Protein AF-H9FJX2-F1 (afdb_monomer)

Organism: Macaca mulatta (NCBI:txid9544)

pLDDT: mean 87.98, std 14.7, range [34.5, 96.75]

Foldseek 3Di:
DPPPPVQKDFPDFDADPVRHTQWTWMQGNVQCWTKTWHQDPVRDIDIDIGRDNVVNPPDDWDWDWDDDPPWIWIDINNRTDGD

Nearest PDB structures (foldseek):
  2uur-assembly1_A  TM=9.302E-01  e=3.701E-05  Homo sapiens
  5nld-assembly1_B  TM=5.564E-01  e=6.567E-01  Gallus gallus
  7n57-assembly1_B  TM=5.570E-01  e=1.022E+00  Homo sapiens
  1hlc-assembly1_B  TM=5.009E-01  e=9.149E-01  Homo sapiens
  2ymz-assembly2_C  TM=5.004E-01  e=1.206E+00  Gallus gallus

InterPro domains:
  IPR013320 Concanavalin A-like lectin/glucanase domain superfamily [SSF49899] (2-80)

Structure (mmCIF, N/CA/C/O backbone):
data_AF-H9FJX2-F1
#
_entry.id   AF-H9FJX2-F1
#
loop_
_atom_site.group_PDB
_atom_site.id
_atom_site.type_symbol
_atom_site.label_atom_id
_atom_site.label_alt_id
_atom_site.label_comp_id
_atom_site.label_asym_id
_atom_site.label_entity_id
_atom_site.label_seq_id
_atom_site.pdbx_PDB_ins_code
_atom_site.Cartn_x
_atom_site.Cartn_y
_atom_site.Cartn_z
_atom_site.occupancy
_atom_site.B_iso_or_equiv
_atom_site.auth_seq_id
_atom_site.auth_comp_id
_atom_site.auth_asym_id
_atom_site.auth_atom_id
_atom_site.pdbx_PDB_model_num
ATOM 1 N N . LYS A 1 1 ? 3.360 -14.397 26.865 1.00 36.56 1 LYS A N 1
ATOM 2 C CA . LYS A 1 1 ? 3.222 -14.526 25.392 1.00 36.56 1 LYS A CA 1
ATOM 3 C C . LYS A 1 1 ? 3.361 -13.131 24.789 1.00 36.56 1 LYS A C 1
ATOM 5 O O . LYS A 1 1 ? 2.516 -12.295 25.069 1.00 36.56 1 LYS A O 1
ATOM 10 N N . LYS A 1 2 ? 4.455 -12.834 24.075 1.00 34.50 2 LYS A N 1
ATOM 11 C CA . LYS A 1 2 ? 4.625 -11.548 23.376 1.00 34.50 2 LYS A CA 1
ATOM 12 C C . LYS A 1 2 ? 3.678 -11.587 22.173 1.00 34.50 2 LYS A C 1
ATOM 14 O O . LYS A 1 2 ? 3.945 -12.315 21.225 1.00 34.50 2 LYS A O 1
ATOM 19 N N . HIS A 1 3 ? 2.539 -10.902 22.251 1.00 38.84 3 HIS A N 1
ATOM 20 C CA . HIS A 1 3 ? 1.718 -10.666 21.068 1.00 38.84 3 HIS A CA 1
ATOM 21 C C . HIS A 1 3 ? 2.479 -9.666 20.204 1.00 38.84 3 HIS A C 1
ATOM 23 O O . HIS A 1 3 ? 2.377 -8.457 20.396 1.00 38.84 3 HIS A O 1
ATOM 29 N N . THR A 1 4 ? 3.305 -10.167 19.291 1.00 40.94 4 THR A N 1
ATOM 30 C CA . THR A 1 4 ? 3.772 -9.362 18.169 1.00 40.94 4 THR A CA 1
ATOM 31 C C . THR A 1 4 ? 2.560 -9.197 17.265 1.00 40.94 4 THR A C 1
ATOM 33 O O . THR A 1 4 ? 2.359 -9.982 16.345 1.00 40.94 4 THR A O 1
ATOM 36 N N . TYR A 1 5 ? 1.678 -8.246 17.582 1.00 50.81 5 TYR A N 1
ATOM 37 C CA . TYR A 1 5 ? 0.713 -7.777 16.596 1.00 50.81 5 TYR A CA 1
ATOM 38 C C . TYR A 1 5 ? 1.552 -7.388 15.382 1.00 50.81 5 TYR A C 1
ATOM 40 O O . TYR A 1 5 ? 2.452 -6.554 15.516 1.00 50.81 5 TYR A O 1
ATOM 48 N N . GLN A 1 6 ? 1.354 -8.048 14.240 1.00 56.22 6 GLN A N 1
ATOM 49 C CA . GLN A 1 6 ? 1.916 -7.557 12.990 1.00 56.22 6 GLN A CA 1
ATOM 50 C C . GLN A 1 6 ? 1.396 -6.125 12.836 1.00 56.22 6 GLN A C 1
ATOM 52 O O . GLN A 1 6 ? 0.209 -5.899 12.614 1.00 56.22 6 GLN A O 1
ATOM 57 N N . LYS A 1 7 ? 2.271 -5.148 13.105 1.00 76.19 7 LYS A N 1
ATOM 58 C CA . LYS A 1 7 ? 1.923 -3.721 13.082 1.00 76.19 7 LYS A CA 1
ATOM 59 C C . LYS A 1 7 ? 1.484 -3.292 11.685 1.00 76.19 7 LYS A C 1
ATOM 61 O O . LYS A 1 7 ? 0.668 -2.383 11.563 1.00 76.19 7 LYS A O 1
ATOM 66 N N . THR A 1 8 ? 1.976 -4.017 10.687 1.00 87.19 8 THR A N 1
ATOM 67 C CA . THR A 1 8 ? 1.665 -3.867 9.277 1.00 87.19 8 THR A CA 1
ATOM 68 C C . THR A 1 8 ? 1.240 -5.217 8.712 1.00 87.19 8 THR A C 1
ATOM 70 O O . THR A 1 8 ? 1.856 -6.236 9.033 1.00 87.19 8 THR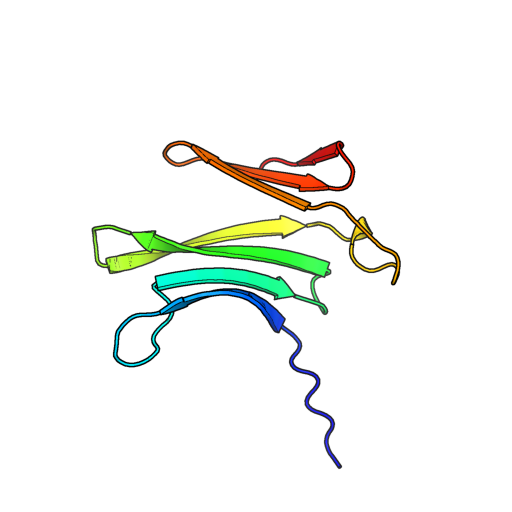 A O 1
ATOM 73 N N . TRP A 1 9 ? 0.190 -5.230 7.897 1.00 92.06 9 TRP A N 1
ATOM 74 C CA . TRP A 1 9 ? -0.301 -6.419 7.198 1.00 92.06 9 TRP A CA 1
ATOM 75 C C . TRP A 1 9 ? -0.678 -6.074 5.753 1.00 92.06 9 TRP A C 1
ATOM 77 O O . TRP A 1 9 ? -0.924 -4.913 5.434 1.00 92.06 9 TRP A O 1
ATOM 87 N N . TYR A 1 10 ? -0.706 -7.073 4.871 1.00 93.75 10 TYR A N 1
ATOM 88 C CA . TYR A 1 10 ? -0.971 -6.876 3.444 1.00 93.75 10 TYR A CA 1
ATOM 89 C C . TYR A 1 10 ? -2.466 -6.978 3.145 1.00 93.75 10 TYR A C 1
ATOM 91 O O . TYR A 1 10 ? -3.076 -8.019 3.388 1.00 93.75 10 TYR A O 1
ATOM 99 N N . LEU A 1 11 ? -3.045 -5.923 2.572 1.00 94.44 11 LEU A N 1
ATOM 100 C CA . LEU A 1 11 ? -4.382 -5.980 1.979 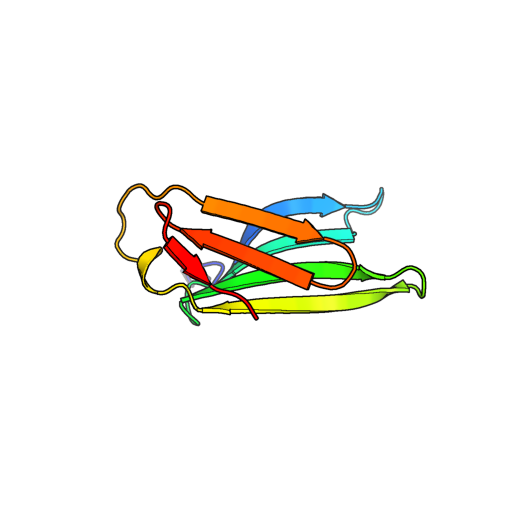1.00 94.44 11 LEU A CA 1
ATOM 101 C C . LEU A 1 11 ? -4.338 -6.678 0.612 1.00 94.44 11 LEU A C 1
ATOM 103 O O . LEU A 1 11 ? -5.260 -7.401 0.242 1.00 94.44 11 LEU A O 1
ATOM 107 N N . PHE A 1 12 ? -3.248 -6.464 -0.126 1.00 94.62 12 PHE A N 1
ATOM 108 C CA . PHE A 1 12 ? -2.964 -7.086 -1.413 1.00 94.62 12 PHE A CA 1
ATOM 109 C C . PHE A 1 12 ? -1.452 -7.221 -1.602 1.00 94.62 12 PHE A C 1
ATOM 111 O O . PHE A 1 12 ? -0.692 -6.352 -1.170 1.00 94.62 12 PHE A O 1
ATOM 118 N N . GLN A 1 13 ? -1.022 -8.289 -2.270 1.00 95.88 13 GLN A N 1
ATOM 119 C CA . GLN A 1 13 ? 0.372 -8.486 -2.644 1.00 95.88 13 GLN A CA 1
ATOM 120 C C . GLN A 1 13 ? 0.487 -9.382 -3.879 1.00 95.88 13 GLN A C 1
ATOM 122 O O . GLN A 1 13 ? -0.272 -10.338 -4.032 1.00 95.88 13 GLN A O 1
ATOM 127 N N . VAL A 1 14 ? 1.482 -9.096 -4.718 1.00 95.62 14 VAL A N 1
ATOM 128 C CA . VAL A 1 14 ? 2.006 -10.014 -5.737 1.00 95.62 14 VAL A CA 1
ATOM 129 C C . VAL A 1 14 ? 3.482 -10.244 -5.445 1.00 95.62 14 VAL A C 1
ATOM 131 O O . VAL A 1 14 ? 4.214 -9.289 -5.173 1.00 95.62 14 VAL A O 1
ATOM 134 N N . THR A 1 15 ? 3.917 -11.497 -5.505 1.00 95.94 15 THR A N 1
ATOM 135 C CA . THR A 1 15 ? 5.307 -11.897 -5.267 1.00 95.94 15 THR A CA 1
ATOM 136 C C . THR A 1 15 ? 5.922 -12.522 -6.510 1.00 95.94 15 THR A C 1
ATOM 138 O O . THR A 1 15 ? 5.207 -12.943 -7.422 1.00 95.94 15 THR A O 1
ATOM 141 N N . ASP A 1 16 ? 7.249 -12.608 -6.536 1.00 93.19 16 ASP A N 1
ATOM 142 C CA . ASP A 1 16 ? 7.944 -13.503 -7.456 1.00 93.19 16 ASP A CA 1
ATO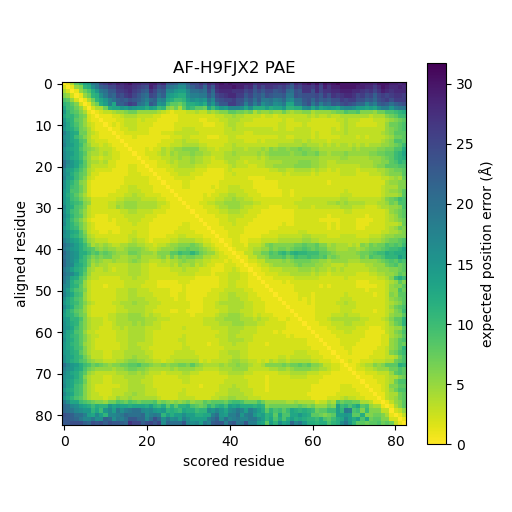M 143 C C . ASP A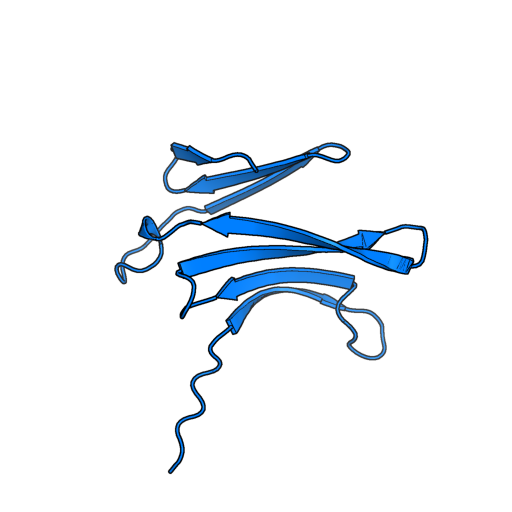 1 16 ? 7.853 -14.970 -6.985 1.00 93.19 16 ASP A C 1
ATOM 145 O O . ASP A 1 16 ? 7.143 -15.298 -6.024 1.00 93.19 16 ASP A O 1
ATOM 149 N N . ALA A 1 17 ? 8.555 -15.860 -7.691 1.00 96.12 17 ALA A N 1
ATOM 150 C CA . ALA A 1 17 ? 8.571 -17.293 -7.409 1.00 96.12 17 ALA A CA 1
ATOM 151 C C . ALA A 1 17 ? 9.216 -17.649 -6.058 1.00 96.12 17 ALA A C 1
ATOM 153 O O . ALA A 1 17 ? 8.874 -18.683 -5.483 1.00 96.12 17 ALA A O 1
ATOM 154 N N . ASP A 1 18 ? 10.105 -16.795 -5.548 1.00 95.00 18 ASP A N 1
ATOM 155 C CA . ASP A 1 18 ? 10.783 -16.976 -4.263 1.00 95.00 18 ASP A CA 1
ATOM 156 C C . ASP A 1 18 ? 9.989 -16.346 -3.101 1.00 95.00 18 ASP A C 1
ATOM 158 O O . ASP A 1 18 ? 10.335 -16.511 -1.930 1.00 95.00 18 ASP A O 1
ATOM 162 N N . GLY A 1 19 ? 8.885 -15.656 -3.410 1.00 89.81 19 GLY A N 1
ATOM 163 C CA . GLY A 1 19 ? 8.012 -15.015 -2.434 1.00 89.81 19 GLY A CA 1
ATOM 164 C C . GLY A 1 19 ? 8.401 -13.573 -2.106 1.00 89.81 19 GLY A C 1
ATOM 165 O O . GLY A 1 19 ? 7.841 -13.000 -1.168 1.00 89.81 19 GLY A O 1
ATOM 166 N N . TYR A 1 20 ? 9.318 -12.954 -2.859 1.00 88.44 20 TYR A N 1
ATOM 167 C CA . TYR A 1 20 ? 9.667 -11.552 -2.648 1.00 88.44 20 TYR A CA 1
ATOM 168 C C . TYR A 1 20 ? 8.592 -10.622 -3.233 1.00 88.44 20 TYR A C 1
ATOM 170 O O . TYR A 1 20 ? 8.204 -10.783 -4.396 1.00 88.44 20 TYR A O 1
ATOM 178 N N . PRO A 1 21 ? 8.103 -9.628 -2.465 1.00 90.06 21 PRO A N 1
ATOM 179 C CA . PRO A 1 21 ? 7.044 -8.729 -2.917 1.00 90.06 21 PRO A CA 1
ATOM 180 C C . PRO A 1 21 ? 7.480 -7.888 -4.118 1.00 90.06 21 PRO A C 1
ATOM 182 O O . PRO A 1 21 ? 8.472 -7.173 -4.040 1.00 90.06 21 PRO A O 1
ATOM 185 N N . GLN A 1 22 ? 6.702 -7.934 -5.198 1.00 94.81 22 GLN A N 1
ATOM 186 C CA . GLN A 1 22 ? 6.890 -7.112 -6.400 1.00 94.81 22 GLN A CA 1
ATOM 187 C C . GLN A 1 22 ? 5.971 -5.883 -6.363 1.00 94.81 22 GLN A C 1
ATOM 189 O O . GLN A 1 22 ? 6.366 -4.778 -6.729 1.00 94.81 22 GLN A O 1
ATOM 194 N N . ILE A 1 23 ? 4.742 -6.073 -5.871 1.00 95.00 23 ILE A N 1
ATOM 195 C CA . ILE A 1 23 ? 3.788 -5.010 -5.544 1.00 95.00 23 ILE A CA 1
ATOM 196 C C . ILE A 1 23 ? 3.036 -5.385 -4.266 1.00 95.00 23 ILE A C 1
ATOM 198 O O . ILE A 1 23 ? 2.627 -6.535 -4.096 1.00 95.00 23 ILE A O 1
ATOM 202 N N . SER A 1 24 ? 2.841 -4.424 -3.369 1.00 96.06 24 SER A N 1
ATOM 203 C CA . SER A 1 24 ? 2.055 -4.584 -2.148 1.00 96.06 24 SER A CA 1
ATOM 204 C C . SER A 1 24 ? 1.211 -3.350 -1.857 1.00 96.06 24 SER A C 1
ATOM 206 O O . SER A 1 24 ? 1.595 -2.220 -2.150 1.00 96.06 24 SER A O 1
ATOM 208 N N . LEU A 1 25 ? 0.045 -3.585 -1.260 1.00 96.62 25 LEU A N 1
ATOM 209 C CA . LEU A 1 25 ? -0.724 -2.572 -0.554 1.00 96.62 25 LEU A CA 1
ATOM 210 C C . LEU A 1 25 ? -0.808 -2.989 0.912 1.00 96.62 25 LEU A C 1
ATOM 212 O O . LEU A 1 25 ? -1.437 -3.994 1.253 1.00 96.62 25 LEU A O 1
ATOM 216 N N . GLU A 1 26 ? -0.150 -2.220 1.762 1.00 95.81 26 GLU A N 1
ATOM 217 C CA . GLU A 1 26 ? 0.063 -2.512 3.174 1.00 95.81 26 GLU A CA 1
ATOM 218 C C . GLU A 1 26 ? -0.779 -1.597 4.056 1.00 95.81 26 GLU A C 1
ATOM 220 O O . GLU A 1 26 ? -0.923 -0.411 3.781 1.00 95.81 26 GLU A O 1
ATOM 225 N N . VAL A 1 27 ? -1.324 -2.148 5.136 1.00 95.69 27 VAL A N 1
ATOM 226 C CA . VAL A 1 27 ? -2.073 -1.419 6.160 1.00 95.69 27 VAL A CA 1
ATOM 227 C C . VAL A 1 27 ? -1.188 -1.303 7.390 1.00 95.69 27 VAL A C 1
ATOM 229 O O . VAL A 1 27 ? -0.906 -2.307 8.046 1.00 95.69 27 VAL A O 1
ATOM 232 N N . ASN A 1 28 ? -0.769 -0.084 7.724 1.00 94.75 28 ASN A N 1
ATOM 233 C CA . ASN A 1 28 ? 0.027 0.200 8.913 1.00 94.75 28 ASN A CA 1
ATOM 234 C C . ASN A 1 28 ? -0.881 0.701 10.044 1.00 94.75 28 ASN A C 1
ATOM 236 O O . ASN A 1 28 ? -1.353 1.837 10.036 1.00 94.75 28 ASN A O 1
ATOM 240 N N . ASN A 1 29 ? -1.104 -0.147 11.048 1.00 91.06 29 ASN A N 1
ATOM 241 C CA . ASN A 1 29 ? -1.984 0.159 12.178 1.00 91.06 29 ASN A CA 1
ATOM 242 C C . ASN A 1 29 ? -1.411 1.230 13.116 1.00 91.06 29 ASN A C 1
ATOM 244 O O . ASN A 1 29 ? -2.170 1.916 13.799 1.00 91.06 29 ASN A O 1
ATOM 248 N N . GLN A 1 30 ? -0.082 1.354 13.186 1.00 91.00 30 GLN A N 1
ATOM 249 C CA . GLN A 1 30 ? 0.571 2.316 14.071 1.00 91.00 30 GLN A CA 1
ATOM 250 C C . GLN A 1 30 ? 0.486 3.730 13.490 1.00 91.00 30 GLN A C 1
ATOM 252 O O . GLN A 1 30 ? 0.058 4.649 14.183 1.00 91.00 30 GLN A O 1
ATOM 257 N N . GLU A 1 31 ? 0.839 3.873 12.214 1.00 92.75 31 GLU A N 1
ATOM 258 C CA . GLU A 1 31 ? 0.844 5.162 11.509 1.00 92.75 31 GLU A CA 1
ATOM 259 C C . GLU A 1 31 ? -0.526 5.521 10.916 1.00 92.75 31 GLU A C 1
ATOM 261 O O . GLU A 1 31 ? -0.723 6.624 10.411 1.00 92.75 31 GLU A O 1
ATOM 266 N N . ARG A 1 32 ? -1.495 4.599 11.002 1.00 94.94 32 ARG A N 1
ATOM 267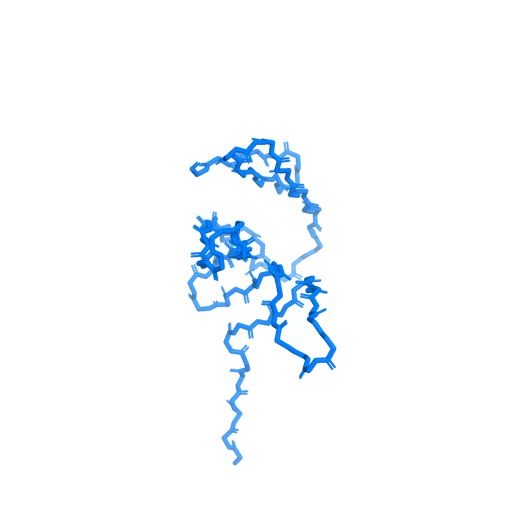 C CA . ARG A 1 32 ? -2.850 4.738 10.455 1.00 94.94 32 ARG A CA 1
ATOM 268 C C . ARG A 1 32 ? -2.840 5.132 8.977 1.00 94.94 32 ARG A C 1
ATOM 270 O O . ARG A 1 32 ? -3.513 6.075 8.547 1.00 94.94 32 ARG A O 1
ATOM 277 N N . SER A 1 33 ? -2.058 4.396 8.202 1.00 96.19 33 SER A N 1
ATOM 278 C CA . SER A 1 33 ? -1.811 4.675 6.793 1.00 96.19 33 SER A CA 1
ATOM 279 C C . SER A 1 33 ? -1.918 3.423 5.931 1.00 96.19 33 SER A C 1
ATOM 281 O O . SER A 1 33 ? -1.843 2.290 6.416 1.00 96.19 33 SER A O 1
ATOM 283 N N . LEU A 1 34 ? -2.100 3.660 4.634 1.00 96.75 34 LEU A N 1
ATOM 284 C CA . LEU A 1 34 ? -1.874 2.676 3.589 1.00 96.75 34 LEU A CA 1
ATOM 285 C C . LEU A 1 34 ? -0.550 2.971 2.901 1.00 96.75 34 LEU A C 1
ATOM 287 O O . LEU A 1 34 ? -0.259 4.128 2.614 1.00 96.75 34 LEU A O 1
ATOM 291 N N . GLU A 1 35 ? 0.214 1.939 2.582 1.00 96.12 35 GLU A N 1
ATOM 292 C CA . GLU A 1 35 ? 1.443 2.065 1.806 1.00 96.12 35 GLU A CA 1
ATOM 293 C C . GLU A 1 35 ? 1.333 1.216 0.540 1.00 96.12 35 GLU A C 1
ATOM 295 O O . GLU A 1 35 ? 1.185 -0.003 0.609 1.00 96.12 35 GLU A O 1
ATOM 300 N N . LEU A 1 36 ? 1.364 1.870 -0.622 1.00 95.94 36 LEU A N 1
ATOM 301 C CA . LEU A 1 36 ? 1.559 1.202 -1.903 1.00 95.94 36 LEU A CA 1
ATOM 302 C C . LEU A 1 36 ? 3.057 1.115 -2.151 1.00 95.94 36 LEU A C 1
ATOM 304 O O . LEU A 1 36 ? 3.710 2.148 -2.285 1.00 95.94 36 LEU A O 1
ATOM 308 N N . ARG A 1 37 ? 3.575 -0.098 -2.296 1.00 95.25 37 ARG A N 1
ATOM 309 C CA . ARG A 1 37 ? 4.956 -0.336 -2.700 1.00 95.25 37 ARG A CA 1
ATOM 310 C C . ARG A 1 37 ? 4.979 -1.118 -4.002 1.00 95.25 37 ARG A C 1
ATOM 312 O O . ARG A 1 37 ? 4.213 -2.063 -4.169 1.00 95.25 37 ARG A O 1
ATOM 319 N N . ALA A 1 38 ? 5.847 -0.732 -4.927 1.00 93.69 38 ALA A N 1
ATOM 320 C CA . ALA A 1 38 ? 6.007 -1.414 -6.207 1.00 93.69 38 ALA A CA 1
ATOM 321 C C . ALA A 1 38 ? 7.467 -1.386 -6.659 1.00 93.69 38 ALA A C 1
ATOM 323 O O . ALA A 1 38 ? 8.180 -0.419 -6.391 1.00 93.69 38 ALA A O 1
ATOM 324 N N . GLN A 1 39 ? 7.906 -2.434 -7.347 1.00 92.56 39 GLN A N 1
ATOM 325 C CA . GLN A 1 39 ? 9.216 -2.461 -7.983 1.00 92.56 39 GLN A CA 1
ATOM 326 C C . GLN A 1 39 ? 9.176 -1.724 -9.330 1.00 92.56 39 GLN A C 1
ATOM 328 O O . GLN A 1 39 ? 8.308 -1.969 -10.171 1.00 92.56 39 GLN A O 1
ATOM 333 N N . GLY A 1 40 ? 10.109 -0.796 -9.517 1.00 86.19 40 GLY A N 1
ATOM 334 C CA . GLY A 1 40 ? 10.370 -0.096 -10.765 1.00 86.19 40 GLY A CA 1
ATOM 335 C C . GLY A 1 40 ? 11.096 -0.978 -11.781 1.00 86.19 40 GLY A C 1
ATOM 336 O O . GLY A 1 40 ? 11.588 -2.061 -11.473 1.00 86.19 40 GLY A O 1
ATOM 337 N N . GLN A 1 41 ? 11.171 -0.507 -13.026 1.00 85.06 41 GLN A N 1
ATOM 338 C CA . GLN A 1 41 ? 11.849 -1.236 -14.111 1.00 85.06 41 GLN A CA 1
ATOM 339 C C . GLN A 1 41 ? 13.371 -1.324 -13.924 1.00 85.06 41 GLN A C 1
ATOM 341 O O . GLN A 1 41 ? 14.014 -2.198 -14.496 1.00 85.06 41 GLN A O 1
ATOM 346 N N . ASP A 1 42 ? 13.934 -0.411 -13.141 1.00 87.75 42 ASP A N 1
ATOM 347 C CA . ASP A 1 42 ? 15.323 -0.388 -12.687 1.00 87.75 42 ASP A CA 1
ATOM 348 C C . ASP A 1 42 ? 15.601 -1.389 -11.552 1.00 87.75 42 ASP A C 1
ATOM 350 O O . ASP A 1 42 ? 16.758 -1.613 -11.206 1.00 87.75 42 ASP A O 1
ATOM 354 N N . GLY A 1 43 ? 14.558 -2.027 -11.009 1.00 85.81 43 GLY A N 1
ATOM 355 C CA . GLY A 1 43 ? 14.644 -2.956 -9.885 1.00 85.81 43 GLY A CA 1
ATOM 356 C C . GLY A 1 43 ? 14.541 -2.278 -8.518 1.00 85.81 43 GLY A C 1
ATOM 357 O O . GLY A 1 43 ? 14.412 -2.986 -7.514 1.00 85.81 43 GLY A O 1
ATOM 358 N N . ASP A 1 44 ? 14.533 -0.942 -8.471 1.00 89.88 44 ASP A N 1
ATOM 359 C CA . ASP A 1 44 ? 14.369 -0.171 -7.242 1.00 89.88 44 ASP A CA 1
ATOM 360 C C . ASP A 1 44 ? 12.901 -0.131 -6.818 1.00 89.88 44 ASP A C 1
ATOM 362 O O . ASP A 1 44 ? 11.983 -0.136 -7.635 1.00 89.88 44 ASP A O 1
ATOM 366 N N . PHE A 1 45 ? 12.648 -0.077 -5.513 1.00 90.25 45 PHE A N 1
ATOM 367 C CA . PHE A 1 45 ? 11.285 0.044 -5.006 1.00 90.25 45 PHE A CA 1
ATOM 368 C C . PHE A 1 45 ? 10.870 1.504 -4.876 1.00 90.25 45 PHE A C 1
ATOM 370 O O . PHE A 1 45 ? 11.570 2.311 -4.266 1.00 90.25 45 PHE A O 1
ATOM 377 N N . VAL A 1 46 ? 9.667 1.805 -5.355 1.00 91.06 46 VAL A N 1
ATOM 378 C CA . VAL A 1 46 ? 8.959 3.049 -5.057 1.00 91.06 46 VAL A CA 1
ATOM 379 C C . VAL A 1 46 ? 7.879 2.792 -4.013 1.00 91.06 46 VAL A C 1
ATOM 381 O O . VAL A 1 46 ? 7.289 1.709 -3.967 1.00 91.06 46 VAL A O 1
ATOM 384 N N . SER A 1 47 ? 7.627 3.793 -3.171 1.00 92.81 47 SER A N 1
ATOM 385 C CA . SER A 1 47 ? 6.589 3.753 -2.142 1.00 92.81 47 SER A CA 1
ATOM 386 C C . SER A 1 47 ? 5.765 5.040 -2.153 1.00 92.81 47 SER A C 1
ATOM 388 O O . SER A 1 47 ? 6.307 6.134 -2.328 1.00 92.81 47 SER A O 1
ATOM 390 N N . CYS A 1 48 ? 4.454 4.900 -1.963 1.00 94.81 48 CYS A N 1
ATOM 391 C CA . CYS A 1 48 ? 3.521 5.992 -1.716 1.00 94.81 48 CYS A CA 1
ATOM 392 C C . CYS A 1 48 ? 2.725 5.692 -0.446 1.00 94.81 48 CYS A C 1
ATOM 394 O O . CYS A 1 48 ? 2.071 4.650 -0.351 1.00 94.81 48 CYS A O 1
ATOM 396 N N . ILE A 1 49 ? 2.740 6.626 0.505 1.00 96.12 49 ILE A N 1
ATOM 397 C CA . ILE A 1 49 ? 2.062 6.486 1.794 1.00 96.12 49 ILE A CA 1
ATOM 398 C C . ILE A 1 49 ? 0.847 7.413 1.822 1.00 96.12 49 ILE A C 1
ATOM 400 O O . ILE A 1 49 ? 0.973 8.622 1.652 1.00 96.12 49 ILE A O 1
ATOM 404 N N . PHE A 1 50 ? -0.325 6.850 2.094 1.00 96.62 50 PHE A N 1
ATOM 405 C CA . PHE A 1 50 ? -1.591 7.564 2.218 1.00 96.62 50 PHE A CA 1
ATOM 406 C C . PHE A 1 50 ? -2.043 7.557 3.682 1.00 96.62 50 PHE A C 1
ATOM 408 O O . PHE A 1 50 ? -2.431 6.500 4.191 1.00 96.62 50 PHE A O 1
ATOM 415 N N . PRO A 1 51 ? -2.029 8.702 4.385 1.00 95.94 51 PRO A N 1
ATOM 416 C CA . PRO A 1 51 ? -2.650 8.816 5.698 1.00 95.94 51 PRO A CA 1
ATOM 417 C C . PRO A 1 51 ? -4.164 8.638 5.562 1.00 95.94 51 PRO A C 1
ATOM 419 O O . PRO A 1 51 ? -4.825 9.422 4.883 1.00 95.94 51 PRO A O 1
ATOM 422 N N . VAL A 1 52 ? -4.717 7.610 6.202 1.00 95.12 52 VAL A N 1
ATOM 423 C CA . VAL A 1 52 ? -6.151 7.291 6.124 1.00 95.12 52 VAL A CA 1
ATOM 424 C C . VAL A 1 52 ? -6.704 6.891 7.497 1.00 95.12 52 VAL A C 1
ATOM 426 O O . VAL A 1 52 ? -7.218 5.784 7.674 1.00 95.12 52 VAL A O 1
ATOM 429 N N . PRO A 1 53 ? -6.621 7.781 8.508 1.00 94.69 53 PRO A N 1
ATOM 430 C CA . PRO A 1 53 ? -7.040 7.475 9.875 1.00 94.69 53 PRO A CA 1
ATOM 431 C C . PRO A 1 53 ? -8.510 7.056 9.992 1.00 94.69 53 PRO A C 1
ATOM 433 O O . PRO A 1 53 ? -8.858 6.362 10.946 1.00 94.69 53 PRO A O 1
ATOM 436 N N . GLN A 1 54 ? -9.349 7.436 9.025 1.00 93.38 54 GLN A N 1
ATOM 437 C CA . GLN A 1 54 ? -10.753 7.048 8.954 1.00 93.38 54 GLN A CA 1
ATOM 438 C C . GLN A 1 54 ? -10.965 5.541 8.758 1.00 93.38 54 GLN A C 1
ATOM 440 O O . GLN A 1 54 ? -12.001 5.058 9.178 1.00 93.38 54 GLN A O 1
ATOM 445 N N . LEU A 1 55 ? -10.003 4.792 8.197 1.00 94.19 55 LEU A N 1
ATOM 446 C CA . LEU A 1 55 ? -10.118 3.330 8.044 1.00 94.19 55 LEU A CA 1
ATOM 447 C C . LEU A 1 55 ? -9.968 2.562 9.369 1.00 94.19 55 LEU A C 1
ATOM 449 O O . LEU A 1 55 ? -10.226 1.361 9.426 1.00 94.19 55 LEU A O 1
ATOM 453 N N . PHE A 1 56 ? -9.503 3.227 10.430 1.00 93.75 56 PHE A N 1
ATOM 454 C CA . PHE A 1 56 ? -9.119 2.599 11.697 1.00 93.75 56 PHE A CA 1
ATOM 455 C C . PHE A 1 56 ? -10.174 2.821 12.792 1.00 93.75 56 PHE A C 1
ATOM 457 O O . PHE A 1 56 ? -9.827 3.030 13.957 1.00 93.75 56 PHE A O 1
ATOM 464 N N . ASP A 1 57 ? -11.459 2.791 12.427 1.00 95.00 57 ASP A N 1
ATOM 465 C CA . ASP A 1 57 ? -12.599 2.958 13.344 1.00 95.00 57 ASP A CA 1
ATOM 466 C C . ASP A 1 57 ? -13.381 1.650 13.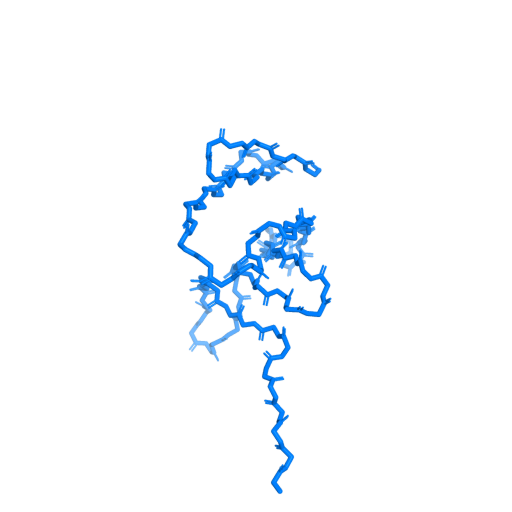618 1.00 95.00 57 ASP A C 1
ATOM 468 O O . ASP A 1 57 ? -14.383 1.660 14.336 1.00 95.00 57 ASP A O 1
ATOM 472 N N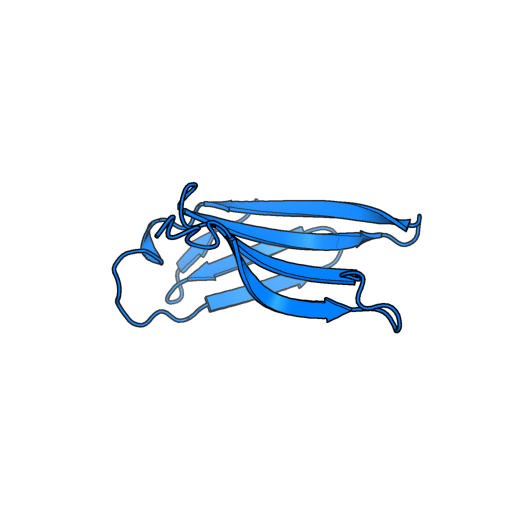 . LEU A 1 58 ? -12.888 0.521 13.086 1.00 94.44 58 LEU A N 1
ATOM 473 C CA . LEU A 1 58 ? -13.479 -0.823 13.170 1.00 94.44 58 LEU A CA 1
ATOM 474 C C . LEU A 1 58 ? -14.817 -0.992 12.424 1.00 94.44 58 LEU A C 1
ATOM 476 O O . LEU A 1 58 ? -15.553 -1.947 12.692 1.00 94.44 58 LEU A O 1
ATOM 480 N N . ARG A 1 59 ? -15.140 -0.106 11.477 1.00 96.25 59 ARG A N 1
ATOM 481 C CA . ARG A 1 59 ? -16.315 -0.218 10.604 1.00 96.25 59 ARG A CA 1
ATOM 482 C C . ARG A 1 59 ? -15.928 -0.700 9.208 1.00 96.25 59 ARG A C 1
ATOM 484 O O . ARG A 1 59 ? -14.763 -0.811 8.838 1.00 96.25 59 ARG A O 1
ATOM 491 N N . TRP A 1 60 ? -16.950 -1.043 8.429 1.00 96.31 60 TRP A N 1
ATOM 492 C CA . TRP A 1 60 ? -16.777 -1.368 7.019 1.00 96.31 60 TRP A CA 1
ATOM 493 C C . TRP A 1 60 ? -16.507 -0.103 6.213 1.00 96.31 60 TRP A C 1
ATOM 495 O O . TRP A 1 60 ? -17.287 0.845 6.282 1.00 96.31 60 TRP A O 1
ATOM 505 N N . HIS A 1 61 ? -15.464 -0.155 5.391 1.00 95.81 61 HIS A N 1
ATOM 506 C CA . HIS A 1 61 ? -15.094 0.909 4.467 1.00 95.81 61 HIS A CA 1
ATOM 507 C C . HIS A 1 61 ? -14.946 0.372 3.050 1.00 95.81 61 HIS A C 1
ATOM 509 O O . HIS A 1 61 ? -14.587 -0.790 2.836 1.00 95.81 61 HIS A O 1
ATOM 515 N N . LYS A 1 62 ? -15.183 1.242 2.069 1.00 95.94 62 LYS A N 1
ATOM 516 C CA . LYS A 1 62 ? -14.862 0.985 0.665 1.00 95.94 62 LYS A CA 1
ATOM 517 C C . LYS A 1 62 ? -13.562 1.692 0.312 1.00 95.94 62 LYS A C 1
ATOM 519 O O . LYS A 1 62 ? -13.483 2.913 0.415 1.00 95.94 62 LYS A O 1
ATOM 524 N N . LEU A 1 63 ? -12.587 0.931 -0.169 1.00 95.31 63 LEU A N 1
ATOM 525 C CA . LEU A 1 63 ? -11.302 1.441 -0.628 1.00 95.31 63 LEU A CA 1
ATOM 526 C C . LEU A 1 63 ? -11.172 1.280 -2.146 1.00 95.31 63 LEU A C 1
ATOM 528 O O . LEU A 1 63 ? -11.465 0.213 -2.684 1.00 95.31 63 LEU A O 1
ATOM 532 N N . MET A 1 64 ? -10.689 2.318 -2.825 1.00 95.56 64 MET A N 1
ATOM 533 C CA . MET A 1 64 ? -10.231 2.251 -4.213 1.00 95.56 64 MET A CA 1
ATOM 534 C C . MET A 1 64 ? -8.815 2.812 -4.305 1.00 95.56 64 MET A C 1
ATOM 536 O O . MET A 1 64 ? -8.575 3.956 -3.923 1.00 95.56 64 MET A O 1
ATOM 540 N N . LEU A 1 65 ? -7.898 2.021 -4.853 1.00 94.81 65 LEU A N 1
ATOM 541 C CA . LEU A 1 65 ? -6.564 2.458 -5.249 1.00 94.81 65 LEU A CA 1
ATOM 542 C C . LEU A 1 65 ? -6.542 2.621 -6.772 1.00 94.81 65 LEU A C 1
ATOM 544 O O . LEU A 1 65 ? -6.964 1.718 -7.492 1.00 94.81 65 LEU A O 1
ATOM 548 N N . SER A 1 66 ? -6.043 3.754 -7.258 1.00 94.62 66 SER A N 1
ATOM 549 C CA . SER A 1 66 ? -5.813 3.992 -8.685 1.00 94.62 66 SER A CA 1
ATOM 550 C C . SER A 1 66 ? -4.361 4.379 -8.918 1.00 94.62 66 SER A C 1
ATOM 552 O O . SER A 1 66 ? -3.826 5.236 -8.212 1.00 94.62 66 SER A O 1
ATOM 554 N N . VAL A 1 67 ? -3.743 3.755 -9.918 1.00 92.88 67 VAL A N 1
ATOM 555 C CA . VAL A 1 67 ? -2.370 4.027 -10.346 1.00 92.88 67 VAL A CA 1
ATOM 556 C C . VAL A 1 67 ? -2.409 4.399 -11.822 1.00 92.88 67 VAL A C 1
ATOM 558 O O . VAL A 1 67 ? -2.833 3.602 -12.658 1.00 92.88 67 VAL A O 1
ATOM 561 N N . ALA A 1 68 ? -1.981 5.618 -12.140 1.00 92.38 68 ALA A N 1
ATOM 562 C CA . ALA A 1 68 ? -1.953 6.148 -13.496 1.00 92.38 68 ALA A CA 1
ATOM 563 C C . ALA A 1 68 ? -0.595 6.805 -13.764 1.00 92.38 68 ALA A C 1
ATOM 565 O O . ALA A 1 68 ? -0.269 7.865 -13.227 1.00 92.38 68 ALA A O 1
ATOM 566 N N . GLY A 1 69 ? 0.225 6.160 -14.596 1.00 87.38 69 GLY A N 1
ATOM 567 C CA . GLY A 1 69 ? 1.601 6.595 -14.829 1.00 87.38 69 GLY A CA 1
ATOM 568 C C . GLY A 1 69 ? 2.417 6.564 -13.534 1.00 87.38 69 GLY A C 1
ATOM 569 O O . GLY A 1 69 ? 2.614 5.500 -12.959 1.00 87.38 69 GLY A O 1
ATOM 570 N N . ARG A 1 70 ? 2.888 7.733 -13.082 1.00 87.19 70 ARG A N 1
ATOM 571 C CA . ARG A 1 70 ? 3.665 7.896 -11.836 1.00 87.19 70 ARG A CA 1
ATOM 572 C C . ARG A 1 70 ? 2.839 8.421 -10.658 1.00 87.19 70 ARG A C 1
ATOM 574 O O . ARG A 1 70 ? 3.410 8.802 -9.645 1.00 87.19 70 ARG A O 1
ATOM 581 N N . VAL A 1 71 ? 1.517 8.490 -10.807 1.00 91.12 71 VAL A N 1
ATOM 582 C CA . VAL A 1 71 ? 0.617 9.025 -9.783 1.00 91.12 71 VAL A CA 1
ATOM 583 C C . VAL A 1 71 ? -0.209 7.890 -9.199 1.00 91.12 71 VAL A C 1
ATOM 585 O O . VAL A 1 71 ? -0.848 7.134 -9.934 1.00 91.12 71 VAL A O 1
ATOM 588 N N . ALA A 1 72 ? -0.216 7.802 -7.872 1.00 93.94 72 ALA A N 1
ATOM 589 C CA . ALA A 1 72 ? -1.080 6.910 -7.118 1.00 93.94 72 ALA A CA 1
ATOM 590 C C . ALA A 1 72 ? -2.082 7.739 -6.303 1.00 93.94 72 ALA A C 1
ATOM 592 O O . ALA A 1 72 ? -1.745 8.779 -5.740 1.00 93.94 72 ALA A O 1
ATOM 593 N N . SER A 1 73 ? -3.332 7.287 -6.246 1.00 94.88 73 SER A N 1
ATOM 594 C CA . SER A 1 73 ? -4.393 7.952 -5.487 1.00 94.88 73 SER A CA 1
ATOM 595 C C . SER A 1 73 ? -5.265 6.938 -4.767 1.00 94.88 73 SER A C 1
ATOM 597 O O . SER A 1 73 ? -5.521 5.844 -5.277 1.00 94.88 73 SER A O 1
ATOM 599 N N . VAL A 1 74 ? -5.748 7.325 -3.590 1.00 95.38 74 VAL A N 1
ATOM 600 C CA . VAL A 1 74 ? -6.616 6.499 -2.756 1.00 95.38 74 VAL A CA 1
ATOM 601 C C . VAL A 1 74 ? -7.945 7.208 -2.553 1.00 95.38 74 VAL A C 1
ATOM 603 O O . VAL A 1 74 ? -7.998 8.409 -2.297 1.00 95.38 74 VAL A O 1
ATOM 606 N N . HIS A 1 75 ? -9.031 6.449 -2.664 1.00 94.62 75 HIS A N 1
ATOM 607 C CA . HIS A 1 75 ? -10.363 6.907 -2.304 1.00 94.62 75 HIS A CA 1
ATOM 608 C C . HIS A 1 75 ? -10.945 6.005 -1.220 1.00 94.62 75 HIS A C 1
ATOM 610 O O . HIS A 1 75 ? -10.956 4.782 -1.370 1.00 94.62 75 HIS A O 1
ATOM 616 N N . VAL A 1 76 ? -11.448 6.617 -0.152 1.00 94.94 76 VAL A N 1
ATOM 617 C CA . VAL A 1 76 ? -12.096 5.946 0.977 1.00 94.94 76 VAL A CA 1
ATOM 618 C C . VAL A 1 76 ? -13.528 6.445 1.072 1.00 94.94 76 VAL A C 1
ATOM 620 O O . VAL A 1 76 ? -13.755 7.649 1.153 1.00 94.94 76 VAL A O 1
ATOM 623 N N . ASP A 1 77 ? -14.501 5.538 1.024 1.00 94.81 77 ASP A N 1
ATOM 624 C CA . ASP A 1 77 ? -15.934 5.854 1.122 1.00 94.81 77 ASP A CA 1
ATOM 625 C C . ASP A 1 77 ? -16.387 6.956 0.151 1.00 94.81 77 ASP A C 1
ATOM 627 O O . ASP A 1 77 ? -17.171 7.840 0.489 1.00 94.81 77 ASP A O 1
ATOM 631 N N . CYS A 1 78 ? -15.868 6.896 -1.080 1.00 89.94 78 CYS A N 1
ATOM 632 C CA . CYS A 1 78 ? -16.105 7.876 -2.147 1.00 89.94 78 CYS A CA 1
ATOM 633 C C . CYS A 1 78 ? -15.510 9.280 -1.895 1.00 89.94 78 CYS A C 1
ATOM 635 O O . CYS A 1 78 ? -15.778 10.193 -2.672 1.00 89.94 78 CYS A O 1
ATOM 637 N N . SER A 1 79 ? -14.674 9.451 -0.866 1.00 79.88 79 SER A N 1
ATOM 638 C CA . SER A 1 79 ? -13.831 10.637 -0.650 1.00 79.88 7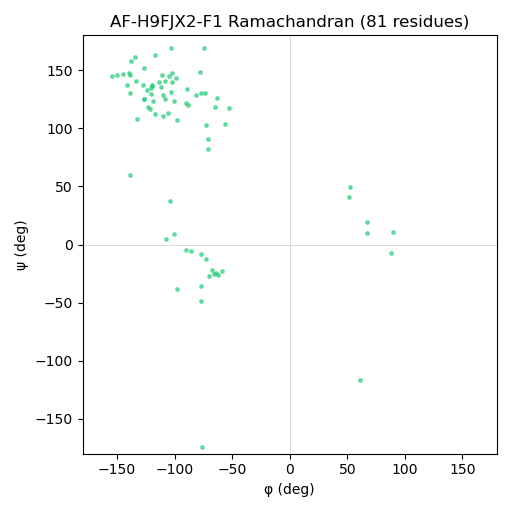9 SER A CA 1
ATOM 639 C C . SER A 1 79 ? -12.397 10.385 -1.136 1.00 79.88 79 SER A C 1
ATOM 641 O O . SER A 1 79 ? -11.909 9.264 -1.027 1.00 79.88 79 SER A O 1
ATOM 643 N N . SER A 1 80 ? -11.727 11.388 -1.711 1.00 68.56 80 SER A N 1
ATOM 644 C CA . SER A 1 80 ? -10.413 11.242 -2.365 1.00 68.56 80 SER A CA 1
ATOM 645 C C . SER A 1 80 ? -9.257 11.809 -1.536 1.00 68.56 80 SER A C 1
ATOM 647 O O . SER A 1 80 ? -9.395 12.864 -0.917 1.00 68.56 80 SER A O 1
ATOM 649 N N . SER A 1 81 ? -8.085 11.178 -1.595 1.00 66.31 81 SER A N 1
ATOM 650 C CA . SER A 1 8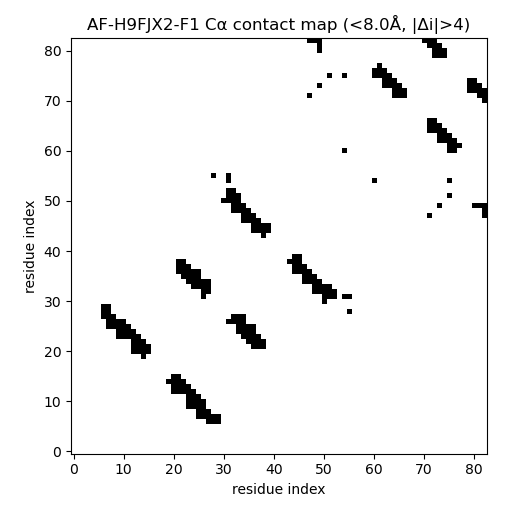1 ? -6.807 11.724 -1.119 1.00 66.31 81 SER A CA 1
ATOM 651 C C . SER A 1 81 ? -5.691 11.385 -2.119 1.00 66.31 81 SER A C 1
ATOM 653 O O . SER A 1 81 ? -5.561 10.241 -2.559 1.00 66.31 81 SER A O 1
ATOM 655 N N . SER A 1 82 ? -4.903 12.386 -2.514 1.00 63.47 82 SER A N 1
ATOM 656 C CA . SER A 1 82 ? -3.748 12.245 -3.413 1.00 63.47 82 SER A CA 1
ATOM 657 C C . SER A 1 82 ? -2.454 12.495 -2.645 1.00 63.47 82 SER A C 1
ATOM 659 O O . SER A 1 82 ? -2.451 13.342 -1.749 1.00 63.47 82 SER A O 1
ATOM 661 N N . SER A 1 83 ? -1.379 11.795 -3.010 1.00 56.19 83 SER A N 1
ATOM 662 C CA . SER A 1 83 ? -0.037 12.013 -2.463 1.00 56.19 83 SER A CA 1
ATOM 663 C C . SER A 1 83 ? 0.929 12.526 -3.519 1.00 56.19 83 SER A C 1
ATOM 665 O O . SER A 1 83 ? 0.660 12.307 -4.722 1.00 56.19 83 SER A O 1
#

Solvent-accessible surface area (backbone atoms only — not comparable to full-atom values): 5182 Å² total; per-residue (Å²): 134,88,78,74,67,72,53,54,47,72,82,42,74,45,56,52,97,88,64,51,76,45,34,38,35,32,42,30,69,81,77,30,26,39,35,42,36,37,55,43,97,88,68,50,75,48,76,48,72,43,82,42,61,81,73,74,73,86,65,92,78,50,79,46,81,50,76,58,94,95,45,53,38,42,28,52,73,91,42,80,51,76,113

Radius of gyration: 13.88 Å; Cα contacts (8 Å, |Δi|>4): 141; chains: 1; bounding box: 32×30×40 Å

Secondary structure (DSSP, 8-state):
------SEEEEEEEE-TT--EEEEEEEETTTTEEEEEEE-TTSPEEEEEEE-GGGGSSS---EEEEEETTEEEEEETTEEEE-

Mean predicted aligned error: 5.64 Å

Sequence (83 aa):
KKHTYQKTWYLFQVTDADGYPQISLEVNNQERSLELRAQGQDGDFVSCIFPVPQLFDLRWHKLMLSVAGRVASVHVDCSSSSS